Protein AF-A0A0Q9X603-F1 (afdb_monomer)

Radius of gyration: 19.35 Å; Cα contacts (8 Å, |Δi|>4): 58; chains: 1; bounding box: 41×17×59 Å

pLDDT: mean 86.29, std 15.56, range [43.22, 98.19]

Structure (mmCIF, N/CA/C/O backbone):
data_AF-A0A0Q9X603-F1
#
_entry.id   AF-A0A0Q9X603-F1
#
loop_
_atom_site.group_PDB
_atom_site.id
_atom_site.type_symbol
_atom_site.label_atom_id
_atom_site.label_alt_id
_atom_site.label_comp_id
_atom_site.label_asym_id
_atom_site.label_entity_id
_atom_site.label_seq_id
_atom_site.pdbx_PDB_ins_code
_atom_site.Cartn_x
_atom_site.Cartn_y
_atom_site.Cartn_z
_atom_site.occupancy
_atom_site.B_iso_or_equiv
_atom_site.auth_seq_id
_atom_site.auth_comp_id
_atom_site.auth_asym_id
_atom_site.auth_atom_id
_atom_site.pdbx_PDB_model_num
ATOM 1 N N . MET A 1 1 ? -24.523 3.042 12.562 1.00 59.41 1 MET A N 1
ATOM 2 C CA . MET A 1 1 ? -23.195 2.569 13.007 1.00 59.41 1 MET A CA 1
ATOM 3 C C . MET A 1 1 ? -22.484 3.711 13.718 1.00 59.41 1 MET A C 1
ATOM 5 O O . MET A 1 1 ? -22.240 4.730 13.084 1.00 59.41 1 MET A O 1
ATOM 9 N N . ARG A 1 2 ? -22.236 3.612 15.033 1.00 67.94 2 ARG A N 1
ATOM 10 C CA . ARG A 1 2 ? -21.448 4.633 15.743 1.00 67.94 2 ARG A CA 1
ATOM 11 C C . ARG A 1 2 ? -19.988 4.465 15.337 1.00 67.94 2 ARG A C 1
ATOM 13 O O . ARG A 1 2 ? -19.405 3.408 15.548 1.00 67.94 2 ARG A O 1
ATOM 20 N N . MET A 1 3 ? -19.446 5.486 14.696 1.00 71.00 3 MET A N 1
ATOM 21 C CA . MET A 1 3 ? -18.101 5.485 14.147 1.00 71.00 3 MET A CA 1
ATOM 22 C C . MET A 1 3 ? -17.142 6.088 15.181 1.00 71.00 3 MET A C 1
ATOM 24 O O . MET A 1 3 ? -17.366 7.232 15.582 1.00 71.00 3 MET A O 1
ATOM 28 N N . PRO A 1 4 ? -16.094 5.372 15.630 1.00 79.56 4 PRO A N 1
ATOM 29 C CA . PRO A 1 4 ? -15.050 5.967 16.459 1.00 79.56 4 PRO A CA 1
ATOM 30 C C . PRO A 1 4 ? -14.486 7.236 15.800 1.00 79.56 4 PRO A C 1
ATOM 32 O O . PRO A 1 4 ? -14.388 7.280 14.565 1.00 79.56 4 PRO A O 1
ATOM 35 N N . PRO A 1 5 ? -14.101 8.265 16.574 1.00 84.44 5 PRO A N 1
ATOM 36 C CA . PRO A 1 5 ? -13.609 9.519 16.017 1.00 84.44 5 PRO A CA 1
ATOM 37 C C . PRO A 1 5 ? -12.461 9.270 15.031 1.00 84.44 5 PRO A C 1
ATOM 39 O O . PRO A 1 5 ? -11.514 8.539 15.315 1.00 84.44 5 PRO A O 1
ATOM 42 N N . ARG A 1 6 ? -12.564 9.889 13.849 1.00 85.69 6 ARG A N 1
ATOM 43 C CA . ARG A 1 6 ? -11.622 9.752 12.720 1.00 85.69 6 ARG A CA 1
ATOM 44 C C . ARG A 1 6 ? -11.501 8.354 12.104 1.00 85.69 6 ARG A C 1
ATOM 46 O O . ARG A 1 6 ? -10.536 8.105 11.383 1.00 85.69 6 ARG A O 1
ATOM 53 N N . SER A 1 7 ? -12.438 7.446 12.347 1.00 92.25 7 SER A N 1
ATOM 54 C CA . SER A 1 7 ? -12.544 6.205 11.573 1.00 92.25 7 SER A CA 1
ATOM 55 C C . SER A 1 7 ? -13.614 6.320 10.488 1.00 92.25 7 SER A C 1
ATOM 57 O O . SER A 1 7 ? -14.440 7.228 10.527 1.00 92.25 7 SER A O 1
ATOM 59 N N . TRP A 1 8 ? -13.557 5.436 9.494 1.00 91.94 8 TRP A N 1
ATOM 60 C CA . TRP A 1 8 ? -14.550 5.333 8.427 1.00 91.94 8 TRP A CA 1
ATOM 61 C C . TRP A 1 8 ? -14.942 3.875 8.214 1.00 91.94 8 TRP A C 1
ATOM 63 O O . TRP A 1 8 ? -14.075 3.001 8.161 1.00 91.94 8 TRP A O 1
ATOM 73 N N . HIS A 1 9 ? -16.239 3.619 8.058 1.00 94.69 9 HIS A N 1
ATOM 74 C CA . HIS A 1 9 ? -16.755 2.290 7.767 1.00 94.69 9 HIS A CA 1
ATOM 75 C C . HIS A 1 9 ? -16.550 1.984 6.289 1.00 94.69 9 HIS A C 1
ATOM 77 O O . HIS A 1 9 ? -16.978 2.757 5.427 1.00 94.69 9 HIS A O 1
ATOM 83 N N . CYS A 1 10 ? -15.924 0.853 5.991 1.00 94.50 10 CYS A N 1
ATOM 84 C CA . CYS A 1 10 ? -15.922 0.299 4.651 1.00 94.50 10 CYS A CA 1
ATOM 85 C C . CYS A 1 10 ? -17.017 -0.760 4.552 1.00 94.50 10 CYS A C 1
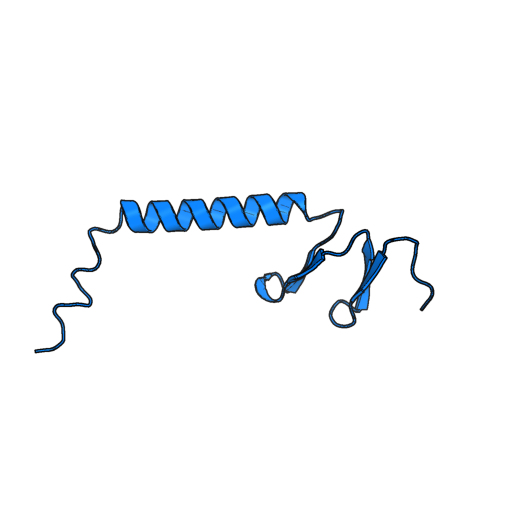ATOM 87 O O . CYS A 1 10 ? -16.991 -1.733 5.295 1.00 94.50 10 CYS A O 1
ATOM 89 N N . ARG A 1 11 ? -17.940 -0.591 3.601 1.00 94.31 11 ARG A N 1
ATOM 90 C CA . ARG A 1 11 ? -18.996 -1.578 3.322 1.00 94.31 11 ARG A CA 1
ATOM 91 C C . ARG A 1 11 ? -18.473 -2.858 2.665 1.00 94.31 11 ARG A C 1
ATOM 93 O O . ARG A 1 11 ? -19.141 -3.870 2.735 1.00 94.31 11 ARG A O 1
ATOM 100 N N . ILE A 1 12 ? -17.295 -2.801 2.041 1.00 95.62 12 ILE A N 1
ATOM 101 C CA . ILE A 1 12 ? -16.678 -3.949 1.360 1.00 95.62 12 ILE A CA 1
ATOM 102 C C . ILE A 1 12 ? -15.933 -4.829 2.371 1.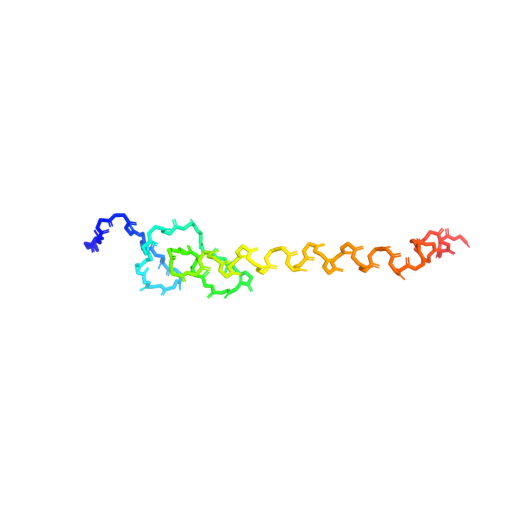00 95.62 12 ILE A C 1
ATOM 104 O O . ILE A 1 12 ? -16.074 -6.041 2.356 1.00 95.62 12 ILE A O 1
ATOM 108 N N . CYS A 1 13 ? -15.158 -4.218 3.274 1.00 94.56 13 CYS A N 1
ATOM 109 C CA . CYS A 1 13 ? -14.451 -4.942 4.339 1.00 94.56 13 CYS A CA 1
ATOM 110 C C . CYS A 1 13 ? -15.299 -5.167 5.600 1.00 94.56 13 CYS A C 1
ATOM 112 O O . CYS A 1 13 ? -14.799 -5.738 6.564 1.00 94.56 13 CYS A O 1
ATOM 114 N N . GLU A 1 14 ? -16.517 -4.621 5.634 1.00 94.75 14 GLU A N 1
ATOM 115 C CA . GLU A 1 14 ? -17.456 -4.670 6.763 1.00 94.75 14 GLU A CA 1
ATOM 116 C C . GLU A 1 14 ? -16.863 -4.234 8.118 1.00 94.75 14 GLU A C 1
ATOM 118 O O . GLU A 1 14 ? -17.334 -4.609 9.189 1.00 94.75 14 GLU A O 1
ATOM 123 N N . CYS A 1 15 ? -15.845 -3.369 8.100 1.00 91.75 15 CYS A N 1
ATOM 124 C CA . CYS A 1 15 ? -15.126 -2.935 9.295 1.00 91.75 15 CYS A CA 1
ATOM 125 C C . CYS A 1 15 ? -14.856 -1.422 9.301 1.00 91.75 15 CYS A C 1
ATOM 127 O O . CYS A 1 15 ? -14.985 -0.724 8.290 1.00 91.75 15 CYS A O 1
ATOM 129 N N . CYS A 1 16 ? -14.531 -0.882 10.476 1.00 94.06 16 CYS A N 1
ATOM 130 C CA . CYS A 1 16 ? -14.200 0.532 10.660 1.00 94.06 16 CYS A CA 1
ATOM 131 C C . CYS A 1 16 ? -12.682 0.709 10.656 1.00 94.06 16 CYS A C 1
ATOM 133 O O . CYS A 1 16 ? -11.997 0.207 11.544 1.00 94.06 16 CYS A O 1
ATOM 135 N N . THR A 1 17 ? -12.148 1.462 9.698 1.00 93.69 17 THR A N 1
ATOM 136 C CA . THR A 1 17 ? -10.705 1.715 9.599 1.00 93.69 17 THR A CA 1
ATOM 137 C C . THR A 1 17 ? -10.371 3.105 10.138 1.00 93.69 17 THR A C 1
ATOM 139 O O . THR A 1 17 ? -10.959 4.102 9.715 1.00 93.69 17 THR A O 1
ATOM 142 N N . LEU A 1 18 ? -9.420 3.193 11.073 1.00 94.94 18 LEU A N 1
ATOM 143 C CA . LEU A 1 18 ? -8.934 4.464 11.625 1.00 94.94 18 LEU A CA 1
ATOM 144 C C . LEU A 1 18 ? -8.125 5.244 10.583 1.00 94.94 18 LEU A C 1
ATOM 146 O O . LEU A 1 18 ? -7.238 4.673 9.948 1.00 94.94 18 LEU A O 1
ATOM 150 N N . LYS A 1 19 ? -8.403 6.550 10.444 1.00 92.50 19 LYS A N 1
ATOM 151 C CA . LYS A 1 19 ? -7.815 7.436 9.423 1.00 92.50 19 LYS A CA 1
ATOM 152 C C . LYS A 1 19 ? -7.774 6.743 8.057 1.00 92.50 19 LYS A C 1
ATOM 154 O O . LYS A 1 19 ? -6.721 6.658 7.432 1.00 92.50 19 LYS A O 1
ATOM 159 N N . ARG A 1 20 ? -8.908 6.151 7.665 1.00 93.31 20 ARG A N 1
ATOM 160 C CA . ARG A 1 20 ? -9.034 5.430 6.398 1.00 93.31 20 ARG A CA 1
ATOM 161 C C . ARG A 1 20 ? -8.669 6.367 5.255 1.00 93.31 20 ARG A C 1
ATOM 163 O O . ARG A 1 20 ? -9.226 7.456 5.165 1.00 93.31 20 ARG A O 1
ATOM 170 N N . ASP A 1 21 ? -7.796 5.889 4.388 1.00 94.75 21 ASP A N 1
ATOM 171 C CA . ASP A 1 21 ? -7.495 6.520 3.115 1.00 94.75 21 ASP A CA 1
ATOM 172 C C . ASP A 1 21 ? -8.483 5.986 2.062 1.00 94.75 21 ASP A C 1
ATOM 174 O O . ASP A 1 21 ? -9.521 6.594 1.786 1.00 94.75 21 ASP A O 1
ATOM 178 N N . HIS A 1 22 ? -8.291 4.746 1.602 1.00 95.19 22 HIS A N 1
ATOM 179 C CA . HIS A 1 22 ? -9.163 4.103 0.615 1.00 95.19 22 HIS A CA 1
ATOM 180 C C . 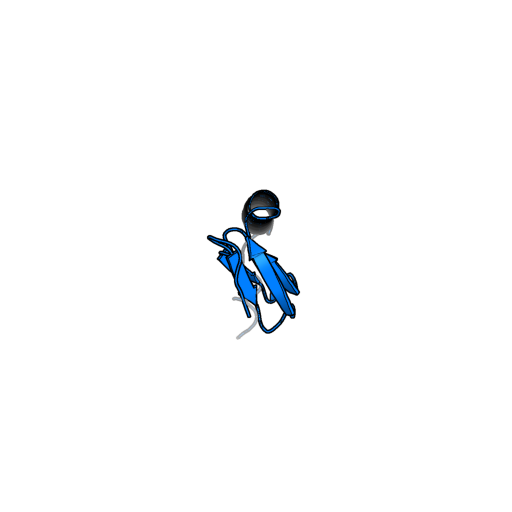HIS A 1 22 ? -9.301 2.588 0.839 1.00 95.19 22 HIS A C 1
ATOM 182 O O . HIS A 1 22 ? -8.547 1.979 1.595 1.00 95.19 22 HIS A O 1
ATOM 188 N N . HIS A 1 23 ? -10.315 1.972 0.226 1.00 97.31 23 HIS A N 1
ATOM 189 C CA . HIS A 1 23 ? -10.337 0.521 0.033 1.00 97.31 23 HIS A CA 1
ATOM 190 C C . HIS A 1 23 ? -9.560 0.224 -1.246 1.00 97.31 23 HIS A C 1
ATOM 192 O O . HIS A 1 23 ? -9.973 0.648 -2.325 1.00 97.31 23 HIS A O 1
ATOM 198 N N . CYS A 1 24 ? -8.418 -0.442 -1.123 1.00 96.75 24 CYS A N 1
ATOM 199 C CA . CYS A 1 24 ? -7.607 -0.803 -2.269 1.00 96.75 24 CYS A CA 1
ATOM 200 C C . CYS A 1 24 ? -8.107 -2.133 -2.827 1.00 96.75 24 CYS A C 1
ATOM 202 O O . CYS A 1 24 ? -7.961 -3.171 -2.181 1.00 96.75 24 CYS A O 1
ATOM 204 N N . VAL A 1 25 ? -8.663 -2.101 -4.037 1.00 96.25 25 VAL A N 1
ATOM 205 C CA . VAL A 1 25 ? -9.141 -3.304 -4.735 1.00 96.25 25 VAL A CA 1
ATOM 206 C C . VAL A 1 25 ? -8.008 -4.276 -5.062 1.00 96.25 25 VAL A C 1
ATOM 208 O O . VAL A 1 25 ? -8.201 -5.482 -4.974 1.00 96.25 25 VAL A O 1
ATOM 211 N N . PHE A 1 26 ? -6.804 -3.771 -5.347 1.00 94.75 26 PHE A N 1
ATOM 212 C CA . PHE A 1 26 ? -5.641 -4.606 -5.669 1.00 94.75 26 PHE A CA 1
ATOM 213 C C . PHE A 1 26 ? -5.121 -5.401 -4.470 1.00 94.75 26 PHE A C 1
ATOM 215 O O . PHE A 1 26 ? -4.591 -6.493 -4.636 1.00 94.75 26 PHE A O 1
ATOM 222 N N . LEU A 1 27 ? -5.282 -4.858 -3.262 1.00 95.06 27 LEU A N 1
ATOM 223 C CA . LEU A 1 27 ? -4.874 -5.510 -2.017 1.00 95.06 27 LEU A CA 1
ATOM 224 C C . LEU A 1 27 ? -6.049 -6.155 -1.277 1.00 95.06 27 LEU A C 1
ATOM 226 O O . LEU A 1 27 ? -5.853 -6.667 -0.176 1.00 95.06 27 LEU A O 1
ATOM 230 N N . ALA A 1 28 ? -7.258 -6.078 -1.847 1.00 95.75 28 ALA A N 1
ATOM 231 C CA . ALA A 1 28 ? -8.511 -6.521 -1.238 1.00 95.75 28 ALA A CA 1
ATOM 232 C C . ALA A 1 28 ? -8.670 -6.060 0.228 1.00 95.75 28 ALA A C 1
ATOM 234 O O . ALA A 1 28 ? -9.181 -6.787 1.080 1.00 95.75 28 ALA A O 1
ATOM 235 N N . SER A 1 2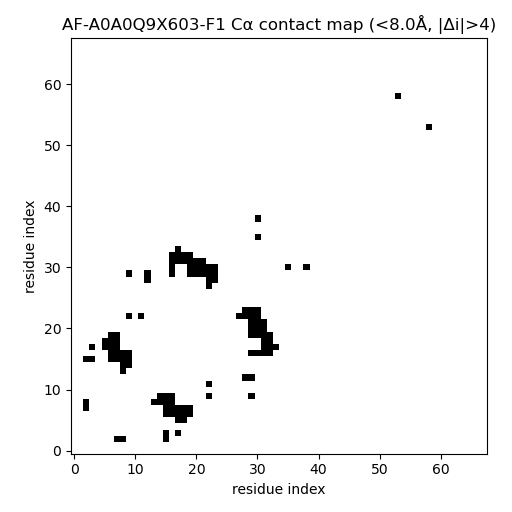9 ? -8.188 -4.854 0.552 1.00 95.12 29 SER A N 1
ATOM 236 C CA . SER A 1 29 ? -8.073 -4.386 1.935 1.00 95.12 29 SER A CA 1
ATOM 237 C C . SER A 1 29 ? -8.157 -2.865 2.050 1.00 95.12 29 SER A C 1
ATOM 239 O O . SER A 1 29 ? -7.782 -2.118 1.143 1.00 95.12 29 SER A O 1
ATOM 241 N N . CYS A 1 30 ? -8.648 -2.382 3.193 1.00 97.25 30 CYS A N 1
ATOM 242 C CA . CYS A 1 30 ? -8.641 -0.960 3.510 1.00 97.25 30 CYS A CA 1
ATOM 243 C C . CYS A 1 30 ? -7.263 -0.485 3.957 1.00 97.25 30 CYS A C 1
ATOM 245 O O . CYS A 1 30 ? -6.678 -1.014 4.902 1.00 97.25 30 CYS A O 1
ATOM 247 N N . ILE A 1 31 ? -6.795 0.585 3.323 1.00 97.62 31 ILE A N 1
ATOM 248 C CA . ILE A 1 31 ? -5.599 1.307 3.729 1.00 97.62 31 ILE A CA 1
ATOM 249 C C . ILE A 1 31 ? -6.002 2.393 4.725 1.00 97.62 31 ILE A C 1
ATOM 251 O O . ILE A 1 31 ? -6.931 3.173 4.502 1.00 97.62 31 ILE A O 1
ATOM 255 N N . GLY A 1 32 ? -5.319 2.427 5.858 1.00 95.38 32 GLY A N 1
ATOM 256 C CA . GLY A 1 32 ? -5.526 3.394 6.925 1.00 95.38 32 GLY A CA 1
ATOM 257 C C . GLY A 1 32 ? -4.340 3.407 7.876 1.00 95.38 32 GLY A C 1
ATOM 258 O O . GLY A 1 32 ? -3.258 2.928 7.543 1.00 95.38 32 GLY A O 1
ATOM 259 N N . HIS A 1 33 ? -4.531 3.937 9.080 1.00 95.44 33 HIS A N 1
ATOM 260 C CA . HIS A 1 33 ? -3.424 4.268 9.981 1.00 95.44 33 HIS A CA 1
ATOM 261 C C . HIS A 1 33 ? -2.410 3.129 10.208 1.00 95.44 33 HIS A C 1
ATOM 263 O O . HIS A 1 33 ? -1.205 3.369 10.198 1.00 95.44 33 HIS A O 1
ATOM 269 N N . ASN A 1 34 ? -2.889 1.894 10.372 1.00 94.75 34 ASN A N 1
ATOM 270 C 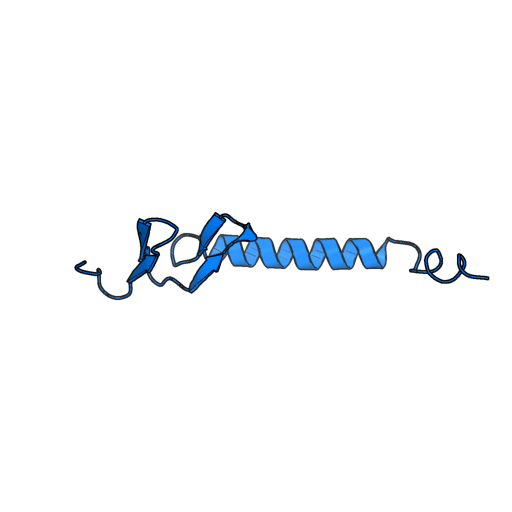CA . ASN A 1 34 ? -2.043 0.765 10.763 1.00 94.75 34 ASN A CA 1
ATOM 271 C C . ASN A 1 34 ? -1.218 0.178 9.608 1.00 94.75 34 ASN A C 1
ATOM 273 O O . ASN A 1 34 ? -0.180 -0.432 9.860 1.00 94.75 34 ASN A O 1
ATOM 277 N N . ASN A 1 35 ? -1.655 0.345 8.355 1.00 96.44 35 ASN A N 1
ATOM 278 C CA . ASN A 1 35 ? -1.005 -0.252 7.184 1.00 96.44 35 ASN A CA 1
ATOM 279 C C . ASN A 1 35 ? -0.551 0.757 6.120 1.00 96.44 35 ASN A C 1
ATOM 281 O O . ASN A 1 35 ? 0.123 0.364 5.170 1.00 96.44 35 ASN A O 1
ATOM 285 N N . GLN A 1 36 ? -0.824 2.052 6.304 1.00 96.75 36 GLN A N 1
ATOM 286 C CA . GLN A 1 36 ? -0.427 3.113 5.375 1.00 96.75 36 GLN A CA 1
ATOM 287 C C . GLN A 1 36 ? 1.080 3.110 5.082 1.00 96.75 36 GLN A C 1
ATOM 289 O O . GLN A 1 36 ? 1.472 3.228 3.92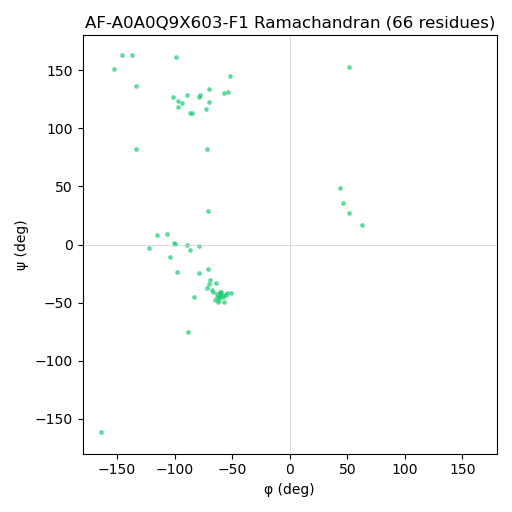5 1.00 96.75 36 GLN A O 1
ATOM 294 N N . ARG A 1 37 ? 1.935 2.904 6.097 1.00 97.31 37 ARG A N 1
ATOM 295 C CA . ARG A 1 37 ? 3.395 2.825 5.892 1.00 97.31 37 ARG A CA 1
ATOM 296 C C . ARG A 1 37 ? 3.795 1.686 4.951 1.00 97.31 37 ARG A C 1
ATOM 298 O O . ARG A 1 37 ? 4.637 1.877 4.085 1.00 97.31 37 ARG A O 1
ATOM 305 N N . TYR A 1 38 ? 3.158 0.524 5.091 1.00 97.25 38 TYR A N 1
ATOM 306 C CA . TYR A 1 38 ? 3.452 -0.645 4.265 1.00 97.25 38 TYR A CA 1
ATOM 307 C C . TYR A 1 38 ? 2.945 -0.448 2.841 1.00 97.25 38 TYR A C 1
ATOM 309 O O . TYR A 1 38 ? 3.635 -0.820 1.901 1.00 97.25 38 TYR A O 1
ATOM 317 N N . PHE A 1 39 ? 1.788 0.199 2.680 1.00 96.94 39 PHE A N 1
ATOM 318 C CA . PHE A 1 39 ? 1.269 0.575 1.370 1.00 96.94 39 PHE A CA 1
ATOM 319 C C . PHE A 1 39 ? 2.221 1.525 0.629 1.00 96.94 39 PHE A C 1
ATOM 321 O O . PHE A 1 39 ? 2.522 1.304 -0.539 1.00 96.94 39 PHE A O 1
ATOM 328 N N . ILE A 1 40 ? 2.766 2.535 1.315 1.00 97.50 40 ILE A N 1
ATOM 329 C CA . ILE A 1 40 ? 3.751 3.454 0.725 1.00 97.50 40 ILE A CA 1
ATOM 330 C C . ILE A 1 40 ? 5.024 2.700 0.321 1.00 97.50 40 ILE A C 1
ATOM 332 O O . ILE A 1 40 ? 5.508 2.877 -0.797 1.00 97.50 40 ILE A O 1
ATOM 336 N N . CYS A 1 41 ? 5.544 1.824 1.189 1.00 98.06 41 CYS A N 1
ATOM 337 C CA . CYS A 1 41 ? 6.687 0.981 0.843 1.00 98.06 41 CYS A CA 1
ATOM 338 C C . CYS A 1 41 ? 6.388 0.112 -0.382 1.00 98.06 41 CYS A C 1
ATOM 340 O O . CYS A 1 41 ? 7.211 0.059 -1.290 1.00 98.06 41 CYS A O 1
ATOM 342 N N . LEU A 1 42 ? 5.217 -0.524 -0.443 1.00 96.94 42 LEU A N 1
ATOM 343 C CA . LEU A 1 42 ? 4.802 -1.340 -1.581 1.00 96.94 42 LEU A CA 1
ATOM 344 C C . LEU A 1 42 ? 4.827 -0.528 -2.881 1.00 96.94 42 LEU A C 1
ATOM 346 O O . LEU A 1 42 ? 5.459 -0.947 -3.846 1.00 96.94 42 LEU A O 1
ATOM 350 N N . MET A 1 43 ? 4.218 0.660 -2.884 1.00 97.06 43 MET A N 1
ATOM 351 C CA . MET A 1 43 ? 4.212 1.547 -4.049 1.00 97.06 43 MET A CA 1
ATOM 352 C C . MET A 1 43 ? 5.626 1.944 -4.486 1.00 97.06 43 MET A C 1
ATOM 354 O O . MET A 1 43 ? 5.919 1.936 -5.678 1.00 97.06 43 MET A O 1
ATOM 358 N N . ALA A 1 44 ? 6.525 2.233 -3.541 1.00 98.19 44 ALA A N 1
ATOM 359 C CA . ALA A 1 44 ? 7.919 2.540 -3.857 1.00 98.19 44 ALA A CA 1
ATOM 360 C C . ALA A 1 44 ? 8.649 1.349 -4.504 1.00 98.19 44 ALA A C 1
ATOM 362 O O . ALA A 1 44 ? 9.361 1.534 -5.491 1.00 98.19 44 ALA A O 1
ATOM 363 N N . HIS A 1 45 ? 8.439 0.128 -3.998 1.00 97.62 45 HIS A N 1
ATOM 364 C CA . HIS A 1 45 ? 9.037 -1.081 -4.575 1.00 97.62 45 HIS A CA 1
ATOM 365 C C . HIS A 1 45 ? 8.487 -1.380 -5.972 1.00 97.62 45 HIS A C 1
ATOM 367 O O . HIS A 1 45 ? 9.266 -1.720 -6.856 1.00 97.62 45 HIS A O 1
ATOM 373 N N . PHE A 1 46 ? 7.181 -1.205 -6.206 1.00 96.62 46 PHE A N 1
ATOM 374 C CA . PHE A 1 46 ? 6.591 -1.355 -7.541 1.00 96.62 46 PHE A CA 1
ATOM 375 C C . PHE A 1 46 ? 7.167 -0.352 -8.542 1.00 96.62 46 PHE A C 1
ATOM 377 O O . PHE A 1 46 ? 7.533 -0.737 -9.655 1.00 96.62 46 PHE A O 1
ATOM 384 N N . SER A 1 47 ? 7.294 0.917 -8.146 1.00 96.50 47 SER A N 1
ATOM 385 C CA . SER A 1 47 ? 7.905 1.954 -8.982 1.00 96.50 47 SER A CA 1
ATOM 386 C C . SER A 1 47 ? 9.360 1.625 -9.317 1.00 96.50 47 SER A C 1
ATOM 388 O O . SER A 1 47 ? 9.758 1.721 -10.476 1.00 96.50 47 SER A O 1
ATOM 390 N N . LEU A 1 48 ? 10.140 1.179 -8.326 1.00 96.56 48 LEU A N 1
ATOM 391 C CA . LEU A 1 48 ? 11.529 0.776 -8.531 1.00 96.56 48 LEU A CA 1
ATOM 392 C C . LEU A 1 48 ? 11.636 -0.454 -9.437 1.00 96.56 48 LEU A C 1
ATOM 394 O O . LEU A 1 48 ? 12.413 -0.434 -10.384 1.00 96.56 48 LEU A O 1
ATOM 398 N N . ALA A 1 49 ? 10.849 -1.500 -9.182 1.00 95.00 49 ALA A N 1
ATOM 399 C CA . ALA A 1 49 ? 10.843 -2.713 -9.994 1.00 95.00 49 ALA A CA 1
ATOM 400 C C . ALA A 1 49 ? 10.502 -2.397 -11.452 1.00 95.00 49 ALA A C 1
ATOM 402 O O . ALA A 1 49 ? 11.193 -2.850 -12.357 1.00 95.00 49 ALA A O 1
ATOM 403 N N . THR A 1 50 ? 9.499 -1.547 -11.675 1.00 92.75 50 THR A N 1
ATOM 404 C CA . THR A 1 50 ? 9.124 -1.086 -13.014 1.00 92.75 50 THR A CA 1
ATOM 405 C C . TH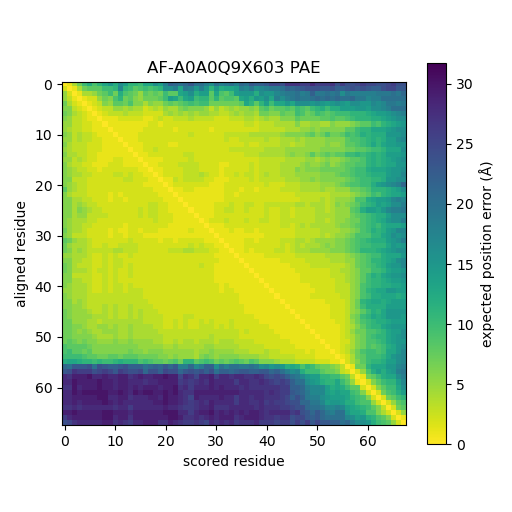R A 1 50 ? 10.275 -0.325 -13.674 1.00 92.75 50 THR A C 1
ATOM 407 O O . THR A 1 50 ? 10.645 -0.642 -14.801 1.00 92.75 50 THR A O 1
ATOM 410 N N . ALA A 1 51 ? 10.903 0.624 -12.972 1.00 94.00 51 ALA A N 1
ATOM 411 C CA . ALA A 1 51 ? 12.046 1.376 -13.493 1.00 94.00 51 ALA A CA 1
ATOM 412 C C . ALA A 1 51 ? 13.246 0.473 -13.835 1.00 94.00 51 ALA A C 1
ATOM 414 O O . ALA A 1 51 ? 13.857 0.640 -14.887 1.00 94.00 51 ALA A O 1
ATOM 415 N N . VAL A 1 52 ? 13.550 -0.511 -12.984 1.00 93.44 52 VAL A N 1
ATOM 416 C CA . VAL A 1 52 ? 14.579 -1.533 -13.221 1.00 93.44 52 VAL A CA 1
ATOM 417 C C . VAL A 1 52 ? 14.217 -2.361 -14.453 1.00 93.44 52 VAL A C 1
ATOM 419 O O . VAL A 1 52 ? 15.034 -2.481 -15.360 1.00 93.44 52 VAL A O 1
ATOM 422 N N . CYS A 1 53 ? 12.989 -2.875 -14.553 1.00 90.50 53 CYS A N 1
ATOM 423 C CA . CYS A 1 53 ? 12.542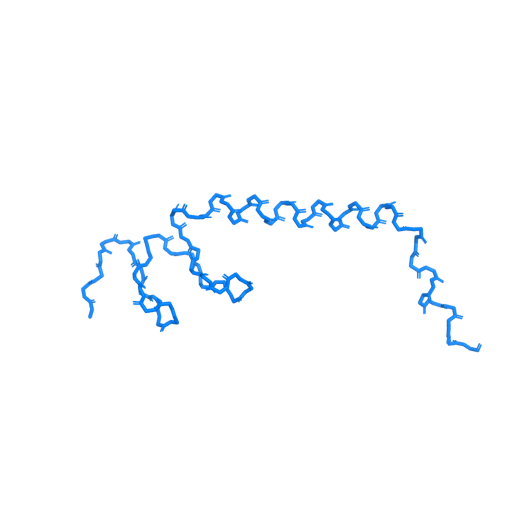 -3.617 -15.731 1.00 90.50 53 CYS A CA 1
ATOM 424 C C . CYS A 1 53 ? 12.717 -2.806 -17.020 1.00 90.50 53 CYS A C 1
ATOM 426 O O . CYS A 1 53 ? 13.234 -3.353 -17.982 1.00 90.50 53 CYS A O 1
ATOM 428 N N . PHE A 1 54 ? 12.373 -1.516 -17.034 1.00 88.06 54 PHE A N 1
ATOM 429 C CA . PHE A 1 54 ? 12.599 -0.655 -18.201 1.00 88.06 54 PHE A CA 1
ATOM 430 C C . PHE A 1 54 ? 14.083 -0.397 -18.490 1.00 88.06 54 PHE A C 1
ATOM 432 O O . PHE A 1 54 ? 14.476 -0.374 -19.653 1.00 88.06 54 PHE A O 1
ATOM 439 N N . ALA A 1 55 ? 14.908 -0.214 -17.456 1.00 88.00 55 ALA A N 1
ATOM 440 C CA . ALA A 1 55 ? 16.339 0.046 -17.609 1.00 88.00 55 ALA A CA 1
ATOM 441 C C . ALA A 1 55 ? 17.119 -1.176 -18.120 1.00 88.00 55 ALA A C 1
ATOM 443 O O . ALA A 1 55 ? 18.091 -1.018 -18.856 1.00 88.00 55 ALA A O 1
ATOM 444 N N . TYR A 1 56 ? 16.700 -2.383 -17.730 1.00 84.00 56 TYR A N 1
ATOM 445 C CA . TYR A 1 56 ? 17.372 -3.636 -18.084 1.00 84.00 56 TYR A CA 1
ATOM 446 C C . TYR A 1 56 ? 16.656 -4.435 -19.179 1.00 84.00 56 TYR A C 1
ATOM 448 O O . TYR A 1 56 ? 17.244 -5.374 -19.714 1.00 84.00 56 TYR A O 1
ATOM 456 N N . SER A 1 57 ? 15.425 -4.078 -19.562 1.00 73.75 57 SER A N 1
ATOM 457 C CA . SER A 1 57 ? 14.844 -4.558 -20.816 1.00 73.75 57 SER A CA 1
ATOM 458 C C . SER A 1 57 ? 15.585 -3.883 -21.975 1.00 73.75 57 SER A C 1
ATOM 460 O O . SER A 1 57 ? 15.605 -2.649 -22.025 1.00 73.75 57 SER A O 1
ATOM 462 N N . PRO A 1 58 ? 16.194 -4.629 -22.911 1.00 60.03 58 PRO A N 1
ATOM 463 C CA . PRO A 1 58 ? 16.842 -4.042 -24.076 1.00 60.03 58 PRO A CA 1
ATOM 464 C C . PRO A 1 58 ? 15.768 -3.520 -25.046 1.00 60.03 58 PRO A C 1
ATOM 466 O O . PRO A 1 58 ? 15.401 -4.222 -25.974 1.00 60.03 58 PRO A O 1
ATOM 469 N N . SER A 1 59 ? 15.255 -2.312 -24.768 1.00 61.84 59 SER A N 1
ATOM 470 C CA . SER A 1 59 ? 14.373 -1.447 -25.575 1.00 61.84 59 SER A CA 1
ATOM 471 C C . SER A 1 59 ? 13.068 -2.055 -26.165 1.00 61.84 59 SER A C 1
ATOM 473 O O . SER A 1 59 ? 12.956 -3.242 -26.452 1.00 61.84 59 SER A O 1
ATOM 475 N N . PRO A 1 60 ? 12.018 -1.238 -26.402 1.00 59.84 60 PRO A N 1
ATOM 476 C CA . PRO A 1 60 ? 10.724 -1.682 -26.953 1.00 59.84 60 PRO A CA 1
ATOM 477 C C . PRO A 1 60 ? 10.763 -2.077 -28.451 1.00 59.84 60 PRO A C 1
ATOM 479 O O . PRO A 1 60 ? 9.765 -1.955 -29.162 1.00 59.84 60 PRO A O 1
ATOM 482 N N . MET A 1 61 ? 11.896 -2.561 -28.967 1.00 53.38 61 MET A N 1
ATOM 483 C CA . MET A 1 61 ? 12.095 -2.798 -30.404 1.00 53.38 61 MET A CA 1
ATOM 484 C C . MET A 1 61 ? 11.462 -4.088 -30.942 1.00 53.38 61 MET A C 1
ATOM 486 O O . MET A 1 61 ? 11.505 -4.307 -32.144 1.00 53.38 61 MET A O 1
ATOM 490 N N . MET A 1 62 ? 10.817 -4.914 -30.112 1.00 53.84 62 MET A N 1
ATOM 491 C CA . MET A 1 62 ? 10.109 -6.110 -30.605 1.00 53.84 62 MET A CA 1
ATOM 492 C C . MET A 1 62 ? 8.589 -5.949 -30.746 1.00 53.84 62 MET A C 1
ATOM 494 O O . MET A 1 62 ? 7.932 -6.884 -31.186 1.00 53.84 62 MET A O 1
ATOM 498 N N . VAL A 1 63 ? 8.013 -4.779 -30.434 1.00 58.84 63 VAL A N 1
ATOM 499 C CA . VAL A 1 63 ? 6.600 -4.484 -30.773 1.00 58.84 63 VAL A CA 1
ATOM 500 C C . VAL A 1 63 ? 6.480 -3.658 -32.060 1.00 58.84 63 VAL A C 1
ATOM 502 O O . VAL A 1 63 ? 5.471 -3.749 -32.750 1.00 58.84 63 VAL A O 1
ATOM 505 N N . ALA A 1 64 ? 7.518 -2.909 -32.445 1.00 54.91 64 ALA A N 1
ATOM 506 C CA . ALA A 1 64 ? 7.482 -2.055 -33.636 1.00 54.91 64 ALA A CA 1
ATOM 507 C C . ALA A 1 64 ? 7.925 -2.745 -34.947 1.00 54.91 64 ALA A C 1
ATOM 509 O O . ALA A 1 64 ? 7.902 -2.105 -35.993 1.00 54.91 64 ALA A O 1
ATOM 510 N N . SER A 1 65 ? 8.317 -4.025 -34.924 1.00 54.47 65 SER A N 1
ATOM 511 C CA . SER A 1 65 ? 8.830 -4.742 -36.113 1.00 54.47 65 SER A CA 1
ATOM 512 C C . SER A 1 65 ? 7.954 -5.914 -36.582 1.00 54.47 65 SER A C 1
ATOM 514 O O . SER A 1 65 ? 8.379 -6.672 -37.444 1.00 54.47 65 SER A O 1
ATOM 516 N N . GLY A 1 66 ? 6.749 -6.086 -36.020 1.00 55.19 66 GLY A N 1
ATOM 517 C CA . GLY A 1 66 ? 5.848 -7.216 -36.308 1.00 55.19 66 GLY A CA 1
ATOM 518 C C . GLY A 1 66 ? 4.616 -6.898 -37.165 1.00 55.19 66 GLY A C 1
ATOM 519 O O . GLY A 1 66 ? 3.734 -7.741 -37.282 1.00 55.19 66 GLY A O 1
ATOM 520 N N . HIS A 1 67 ? 4.528 -5.698 -37.740 1.00 50.53 67 HIS A N 1
ATOM 521 C CA . HIS A 1 67 ? 3.487 -5.332 -38.701 1.00 50.53 67 HIS A CA 1
ATOM 522 C C . HIS A 1 67 ? 4.133 -4.634 -39.89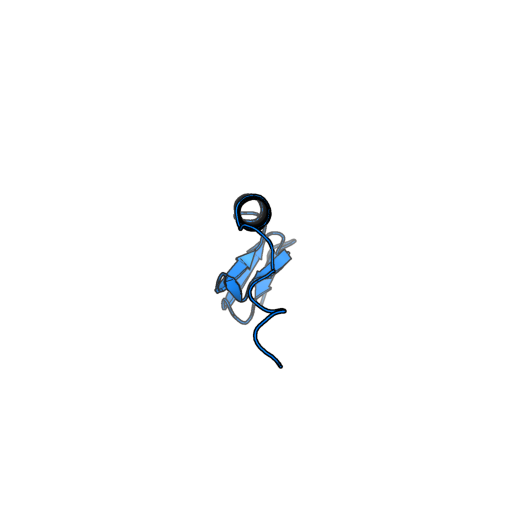5 1.00 50.53 67 HIS A C 1
ATOM 524 O O . HIS A 1 67 ? 4.185 -3.411 -39.916 1.00 50.53 67 HIS A O 1
ATOM 530 N N . HIS A 1 68 ? 4.668 -5.418 -40.830 1.00 43.22 68 HIS A N 1
ATOM 531 C CA . HIS A 1 68 ? 4.612 -5.214 -42.281 1.00 43.22 68 HIS A CA 1
ATOM 532 C C . HIS A 1 68 ? 5.148 -6.464 -42.980 1.00 43.22 68 HIS A C 1
ATOM 534 O O . HIS A 1 68 ? 6.223 -6.951 -42.566 1.00 43.22 68 HIS A O 1
#

Organism: Drosophila willistoni (NCBI:txid7260)

Secondary structure (DSSP, 8-state):
-PPPTTEEEETTTTEEEET---EETTTTEE-STTTHHHHHHHHHHHHHHHHHHHHHS--STTTTTS--

Solvent-accessible surface area (backbone atoms only — not comparable to full-atom values): 4321 Å² total; per-residue (Å²): 132,92,67,60,90,66,37,43,76,37,84,86,77,72,43,73,34,48,56,49,75,49,75,37,76,93,72,74,42,73,36,17,69,92,45,42,69,57,51,54,52,51,54,52,51,51,54,48,52,52,52,48,50,60,72,71,44,88,65,80,69,78,72,78,70,75,82,129

Mean predicted aligned error: 8.26 Å

Nearest PDB structures (foldseek):
  8hfc-assembly1_A  TM=9.297E-01  e=3.301E-02  Saccharomyces cerevisiae S288C
  6bmn-assembly1_A  TM=9.146E-01  e=1.916E-01  Homo sapiens
  7mo4-assembly1_B  TM=4.952E-01  e=1.668E+00  Rattus norvegicus
  7mnv-assembly1_B  TM=4.535E-01  e=2.866E+00  Homo sapiens

Foldseek 3Di:
DDADPQWDADPQVRDTAHVWDDCDPVVNGTDGDPCVVVVVVVVVVVVVVVVVCCVPPPDPVVVVPPDD

InterPro domains:
  IPR001594 Palmitoyltransferase, DHHC domain [PF01529] (2-55)
  IPR039859 Palmitoyltransferase PFA4/ZDHHC16/ZDHHC20/ERF2-like [PTHR22883] (3-55)

Sequence (68 aa):
MRMPPRSWHCRICECCTLKRDHHCVFLASCIGHNNQRYFICLMAHFSLATAVCFAYSPSPMMVASGHH